Protein AF-A0A448KPN3-F1 (afdb_monomer_lite)

Secondary structure (DSSP, 8-state):
-EE-S--TTHHHHHHHHIIIIIHHHHHTT-----EEEEESBSS-SS--TTTT-TTTTTPBPPHHHHHHHHHHH--SEEEEE---TT--HHHHHHHHHHHHHHHHHHHHT---SEEEEE-TTPPP-S---HHHHHHHHHH-TTTTTT-SSS--EEE---TTTS-SS--TT-PPP--EEEE--

Structure (mmCIF, N/CA/C/O backbone):
data_AF-A0A448KPN3-F1
#
_entry.id   AF-A0A448KPN3-F1
#
loop_
_atom_site.group_PDB
_atom_site.id
_atom_site.type_symbol
_atom_site.label_atom_id
_atom_site.label_alt_id
_atom_site.label_comp_id
_atom_site.label_asym_id
_atom_site.label_entity_id
_atom_site.label_seq_id
_atom_site.pdbx_PDB_ins_code
_atom_site.Cartn_x
_atom_site.Cartn_y
_atom_site.Cartn_z
_atom_site.occupancy
_atom_site.B_iso_or_equiv
_atom_site.auth_seq_id
_atom_site.auth_comp_id
_atom_site.auth_asym_id
_atom_site.auth_atom_id
_atom_site.pdbx_PDB_model_num
ATOM 1 N N . MET A 1 1 ? -3.996 3.347 0.597 1.00 93.44 1 MET A N 1
ATOM 2 C CA . MET A 1 1 ? -2.943 2.331 0.355 1.00 93.44 1 MET A CA 1
ATOM 3 C C . MET A 1 1 ? -1.803 2.968 -0.430 1.00 93.44 1 MET A C 1
ATOM 5 O O . MET A 1 1 ? -2.061 3.547 -1.477 1.00 93.44 1 MET A O 1
ATOM 9 N N . GLN A 1 2 ? -0.561 2.888 0.051 1.00 95.62 2 GLN A N 1
ATOM 10 C CA . GLN A 1 2 ? 0.606 3.444 -0.642 1.00 95.62 2 GLN A CA 1
ATOM 11 C C . GLN A 1 2 ? 1.664 2.362 -0.869 1.00 95.62 2 GLN A C 1
ATOM 13 O O . GLN A 1 2 ? 2.203 1.799 0.088 1.00 95.62 2 GLN A O 1
ATOM 18 N N . PHE A 1 3 ? 1.969 2.092 -2.139 1.00 95.00 3 PHE A N 1
ATOM 19 C CA . PHE A 1 3 ? 3.037 1.177 -2.516 1.00 95.00 3 PHE A CA 1
ATOM 20 C C . PHE A 1 3 ? 4.397 1.861 -2.546 1.00 95.00 3 PHE A C 1
ATOM 22 O O . PHE A 1 3 ? 4.516 3.009 -2.973 1.00 95.00 3 PHE A O 1
ATOM 29 N N . TYR A 1 4 ? 5.412 1.126 -2.094 1.00 91.94 4 TYR A N 1
ATOM 30 C CA . TYR A 1 4 ? 6.813 1.525 -2.155 1.00 91.94 4 TYR A CA 1
ATOM 31 C C . TYR A 1 4 ? 7.706 0.355 -2.595 1.00 91.94 4 TYR A C 1
ATOM 33 O O . TYR A 1 4 ? 7.354 -0.822 -2.454 1.00 91.94 4 TYR A O 1
ATOM 41 N N . GLY A 1 5 ? 8.890 0.685 -3.109 1.00 90.31 5 GLY A N 1
ATOM 42 C CA . GLY A 1 5 ? 9.836 -0.277 -3.667 1.00 90.31 5 GLY A CA 1
ATOM 43 C C . GLY A 1 5 ? 9.435 -0.840 -5.038 1.00 90.31 5 GLY A C 1
ATOM 44 O O . GLY A 1 5 ? 8.587 -0.306 -5.748 1.00 90.31 5 GLY A O 1
ATOM 45 N N . HIS A 1 6 ? 10.105 -1.922 -5.431 1.00 91.94 6 HIS A N 1
ATOM 46 C CA . HIS A 1 6 ? 9.956 -2.551 -6.745 1.00 91.94 6 HIS A CA 1
ATOM 47 C C . HIS A 1 6 ? 8.700 -3.430 -6.867 1.00 91.94 6 HIS A C 1
ATOM 49 O O . HIS A 1 6 ? 8.253 -4.030 -5.888 1.00 91.94 6 HIS A O 1
ATOM 55 N N . LEU A 1 7 ? 8.212 -3.609 -8.099 1.00 91.75 7 LEU A N 1
ATOM 56 C CA . LEU A 1 7 ? 7.059 -4.448 -8.464 1.00 91.75 7 LEU A CA 1
ATOM 57 C C . LEU A 1 7 ? 7.340 -5.965 -8.446 1.00 91.75 7 LEU A C 1
ATOM 59 O O . LEU A 1 7 ? 6.769 -6.718 -9.233 1.00 91.75 7 LEU A O 1
ATOM 63 N N . ARG A 1 8 ? 8.240 -6.473 -7.602 1.00 88.06 8 ARG A N 1
ATOM 64 C CA . ARG A 1 8 ? 8.575 -7.910 -7.623 1.00 88.06 8 ARG A CA 1
ATOM 65 C C . ARG A 1 8 ? 7.311 -8.745 -7.432 1.00 88.06 8 ARG A C 1
ATOM 67 O O . ARG A 1 8 ? 6.509 -8.479 -6.557 1.00 88.06 8 ARG A O 1
ATOM 74 N N . THR A 1 9 ? 7.081 -9.761 -8.255 1.00 88.81 9 THR A N 1
ATOM 75 C CA . THR A 1 9 ? 5.987 -10.736 -8.044 1.00 88.81 9 THR A CA 1
ATOM 76 C C . THR A 1 9 ? 4.566 -10.176 -7.803 1.00 88.81 9 THR A C 1
ATOM 78 O O . THR A 1 9 ? 3.706 -10.951 -7.393 1.00 88.81 9 THR A O 1
ATOM 81 N N . TYR A 1 10 ? 4.275 -8.895 -8.084 1.00 93.44 10 TYR A N 1
ATOM 82 C CA . TYR A 1 10 ? 3.004 -8.257 -7.698 1.00 93.44 10 TYR A CA 1
ATOM 83 C C . TYR A 1 10 ? 1.783 -8.986 -8.276 1.00 93.44 10 TYR A C 1
ATOM 85 O O . TYR A 1 10 ? 0.756 -9.142 -7.619 1.00 93.44 10 TYR A O 1
ATOM 93 N N . GLU A 1 11 ? 1.924 -9.522 -9.489 1.00 93.00 11 GLU A N 1
ATOM 94 C CA . GLU A 1 11 ? 0.903 -10.311 -10.185 1.00 93.00 11 GLU A CA 1
ATOM 95 C C . GLU A 1 11 ? 0.516 -11.593 -9.438 1.00 93.00 11 GLU A C 1
ATOM 97 O O . GLU A 1 11 ? -0.596 -12.098 -9.586 1.00 93.00 11 GLU A O 1
ATOM 102 N N . LYS A 1 12 ? 1.425 -12.126 -8.619 1.00 92.44 12 LYS A N 1
ATOM 103 C CA . LYS A 1 12 ? 1.198 -13.332 -7.816 1.00 92.44 12 LYS A CA 1
ATOM 104 C C . LYS A 1 12 ? 0.649 -13.000 -6.433 1.00 92.44 12 LYS A C 1
ATOM 106 O O . LYS A 1 12 ? -0.057 -13.814 -5.845 1.00 92.44 12 LYS A O 1
ATOM 111 N N . THR A 1 13 ? 0.968 -11.823 -5.909 1.00 93.81 13 THR A N 1
ATOM 112 C CA . THR A 1 13 ? 0.696 -11.449 -4.518 1.00 93.81 13 THR A CA 1
ATOM 113 C C . THR A 1 13 ? -0.569 -10.611 -4.352 1.00 93.81 13 THR A C 1
ATOM 115 O O . THR A 1 13 ? -1.233 -10.733 -3.318 1.00 93.81 13 THR A O 1
ATOM 118 N N . TYR A 1 14 ? -0.972 -9.829 -5.365 1.00 96.69 14 TYR A N 1
ATOM 119 C CA . TYR A 1 14 ? -2.077 -8.868 -5.237 1.00 96.69 14 TYR A CA 1
ATOM 120 C C . TYR A 1 14 ? -3.390 -9.516 -4.782 1.00 96.69 14 TYR A C 1
ATOM 122 O O . TYR A 1 14 ? -4.121 -8.933 -3.989 1.00 96.69 14 TYR A O 1
ATOM 130 N N . LYS A 1 15 ? -3.690 -10.749 -5.212 1.00 97.75 15 LYS A N 1
ATOM 131 C CA . LYS A 1 15 ? -4.915 -11.451 -4.790 1.00 97.75 15 LYS A CA 1
ATOM 132 C C . LYS A 1 15 ? -4.990 -11.613 -3.273 1.00 97.75 15 LYS A C 1
ATOM 134 O O . LYS A 1 15 ? -6.066 -11.471 -2.701 1.00 97.75 15 LYS A O 1
ATOM 139 N N . SER A 1 16 ? -3.854 -11.879 -2.626 1.00 96.56 16 SER A N 1
ATOM 140 C CA . SER A 1 16 ? -3.788 -11.994 -1.168 1.00 96.56 16 SER A CA 1
ATOM 141 C C . SER A 1 16 ? -4.002 -10.644 -0.481 1.00 96.56 16 SER A C 1
ATOM 143 O O . SER A 1 16 ? -4.762 -10.582 0.478 1.00 96.56 16 SER A O 1
ATOM 145 N N . LEU A 1 17 ? -3.444 -9.555 -1.031 1.00 95.88 17 LEU A N 1
ATOM 146 C CA . LEU A 1 17 ? -3.697 -8.190 -0.558 1.00 95.88 17 LEU A CA 1
ATOM 147 C C . LEU A 1 17 ? -5.190 -7.857 -0.616 1.00 95.88 17 LEU A C 1
ATOM 149 O O . LEU A 1 17 ? -5.767 -7.394 0.367 1.00 95.88 17 LEU A O 1
ATOM 153 N N . PHE A 1 18 ? -5.829 -8.123 -1.758 1.00 97.75 18 PHE A N 1
ATOM 154 C CA . PHE A 1 1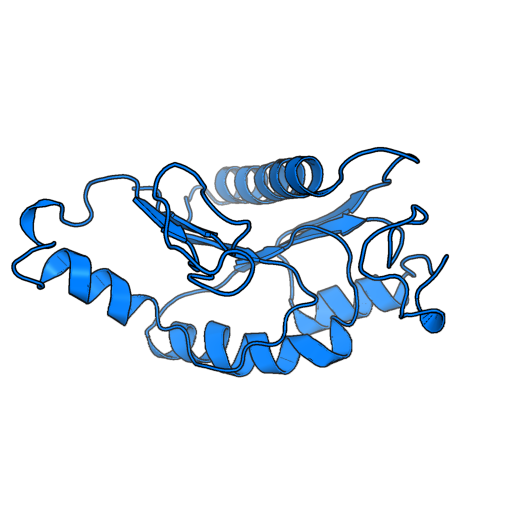8 ? -7.253 -7.856 -1.921 1.00 97.75 18 PHE A CA 1
ATOM 155 C C . PHE A 1 18 ? -8.102 -8.689 -0.967 1.00 97.75 18 PHE A C 1
ATOM 157 O O . PHE A 1 18 ? -9.005 -8.147 -0.338 1.00 97.75 18 PHE A O 1
ATOM 164 N N . LYS A 1 19 ? -7.798 -9.983 -0.832 1.00 97.62 19 LYS A N 1
ATOM 165 C CA . LYS A 1 19 ? -8.537 -10.891 0.047 1.00 97.62 19 LYS A CA 1
ATOM 166 C C . LYS A 1 19 ? -8.428 -10.493 1.518 1.00 97.62 19 LYS A C 1
ATOM 168 O O . LYS A 1 19 ? -9.448 -10.424 2.184 1.00 97.62 19 LYS A O 1
ATOM 173 N N . HIS A 1 20 ? -7.210 -10.270 2.004 1.00 95.69 20 HIS A N 1
ATOM 174 C CA . HIS A 1 20 ? -6.929 -10.181 3.437 1.00 95.69 20 HIS A CA 1
ATOM 175 C C . HIS A 1 20 ? -6.927 -8.750 3.979 1.00 95.69 20 HIS A C 1
ATOM 177 O O . HIS A 1 20 ? -7.078 -8.548 5.180 1.00 95.69 20 HIS A O 1
ATOM 183 N N . ILE A 1 21 ? -6.756 -7.749 3.113 1.00 94.50 21 ILE A N 1
ATOM 184 C CA . ILE A 1 21 ? -6.676 -6.346 3.527 1.00 94.50 21 ILE A CA 1
ATOM 185 C C . ILE A 1 21 ? -7.827 -5.559 2.908 1.00 94.50 21 ILE A C 1
ATOM 187 O O . ILE A 1 21 ? -8.665 -5.030 3.628 1.00 94.50 21 ILE A O 1
ATOM 191 N N . ILE A 1 22 ? -7.910 -5.497 1.578 1.00 96.62 22 ILE A N 1
ATOM 192 C CA . ILE A 1 22 ? -8.837 -4.569 0.910 1.00 96.62 22 ILE A CA 1
ATOM 193 C C . ILE A 1 22 ? -10.292 -4.949 1.183 1.00 96.62 22 ILE A C 1
ATOM 195 O O . ILE A 1 22 ? -11.027 -4.168 1.774 1.00 96.62 22 ILE A O 1
ATOM 199 N N . LYS A 1 23 ? -10.698 -6.172 0.827 1.00 97.88 23 LYS A N 1
ATOM 200 C CA . LYS A 1 23 ? -12.098 -6.609 0.919 1.00 97.88 23 LYS A CA 1
ATOM 201 C C . LYS A 1 23 ? -12.610 -6.674 2.354 1.00 97.88 23 LYS A C 1
ATOM 203 O O . LYS A 1 23 ? -13.783 -6.409 2.582 1.00 97.88 23 LYS A O 1
ATOM 208 N N . ILE A 1 24 ? -11.733 -6.991 3.306 1.00 96.38 24 ILE A N 1
ATOM 209 C CA . ILE A 1 24 ? -12.072 -7.009 4.732 1.00 96.38 24 ILE A CA 1
ATOM 210 C C . ILE A 1 24 ? -12.418 -5.606 5.230 1.00 96.38 24 ILE A C 1
ATOM 212 O O . ILE A 1 24 ? -13.410 -5.453 5.930 1.00 96.38 24 ILE A O 1
ATOM 216 N N . ASN A 1 25 ? -11.636 -4.591 4.854 1.00 96.50 25 ASN A N 1
ATOM 217 C CA . ASN A 1 25 ? -11.878 -3.225 5.316 1.00 96.50 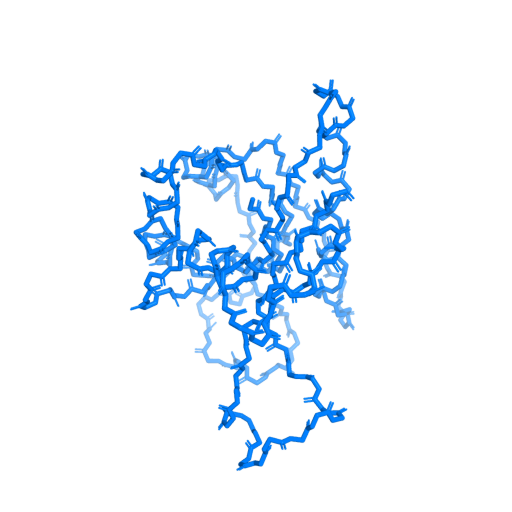25 ASN A CA 1
ATOM 218 C C . ASN A 1 25 ? -12.970 -2.512 4.503 1.00 96.50 25 ASN A C 1
ATOM 220 O O . ASN A 1 25 ? -13.727 -1.739 5.078 1.00 96.50 25 ASN A O 1
ATOM 224 N N . GLU A 1 26 ? -13.125 -2.816 3.211 1.00 97.50 26 GLU A N 1
ATOM 225 C CA . GLU A 1 26 ? -14.271 -2.339 2.417 1.00 97.50 26 GLU A CA 1
ATOM 226 C C . GLU A 1 26 ? -15.605 -2.832 2.998 1.00 97.50 26 GLU A C 1
ATOM 228 O O . GLU A 1 26 ? -16.569 -2.074 3.060 1.00 97.50 26 GLU A O 1
ATOM 233 N N . ALA A 1 27 ? -15.663 -4.086 3.468 1.00 97.62 27 ALA A N 1
ATOM 234 C CA . ALA A 1 27 ? -16.853 -4.633 4.127 1.00 97.62 27 ALA A CA 1
ATOM 235 C C . ALA A 1 27 ? -17.198 -3.907 5.441 1.00 97.62 27 ALA A C 1
ATOM 237 O O . ALA A 1 27 ? -18.364 -3.864 5.827 1.00 97.62 27 ALA A O 1
ATOM 238 N N . ASP A 1 28 ? -16.197 -3.309 6.087 1.00 96.69 28 ASP A N 1
ATOM 239 C CA . ASP A 1 28 ? -16.333 -2.505 7.302 1.00 96.69 28 ASP A CA 1
ATOM 240 C C . ASP A 1 28 ? -16.620 -1.015 7.006 1.00 96.69 28 ASP A C 1
ATOM 242 O O . ASP A 1 28 ? -16.704 -0.210 7.934 1.00 96.69 28 ASP A O 1
ATOM 246 N N . GLY A 1 29 ? -16.773 -0.638 5.729 1.00 97.38 29 GLY A N 1
ATOM 247 C CA . GLY A 1 29 ? -17.109 0.721 5.295 1.00 97.38 29 GLY A CA 1
ATOM 248 C C . GLY A 1 29 ? -15.917 1.619 4.954 1.00 97.38 29 GLY A C 1
ATOM 249 O O . GLY A 1 29 ? -16.117 2.806 4.712 1.00 97.38 29 GLY A O 1
ATOM 250 N N . TRP A 1 30 ? -14.689 1.091 4.913 1.00 96.06 30 TRP A N 1
ATOM 251 C CA . TRP A 1 30 ? -13.519 1.872 4.503 1.00 96.06 30 TRP A CA 1
ATOM 252 C C . TRP A 1 30 ? -13.426 2.011 2.983 1.00 96.06 30 TRP A C 1
ATOM 254 O O . TRP A 1 30 ? -13.456 1.021 2.251 1.00 96.06 30 TRP A O 1
ATOM 264 N N . GLU A 1 31 ? -13.188 3.231 2.509 1.00 96.81 31 GLU A N 1
ATOM 265 C CA . GLU A 1 31 ? -12.796 3.489 1.124 1.00 96.81 31 GLU A CA 1
ATOM 266 C C . GLU A 1 31 ? -11.271 3.397 0.978 1.00 96.81 31 GLU A C 1
ATOM 268 O O . GLU A 1 31 ? -10.514 3.989 1.753 1.00 96.81 31 GLU A O 1
ATOM 273 N N . VAL A 1 32 ? -10.794 2.634 -0.012 1.00 96.56 32 VAL A N 1
ATOM 274 C CA . VAL A 1 32 ? -9.358 2.375 -0.186 1.00 96.56 32 VAL A CA 1
ATOM 275 C C . VAL A 1 32 ? -8.865 2.844 -1.547 1.00 96.56 32 VAL A C 1
ATOM 277 O O . VAL A 1 32 ? -9.019 2.163 -2.557 1.00 96.56 32 VAL A O 1
ATOM 280 N N . ASP A 1 33 ? -8.154 3.967 -1.541 1.00 98.19 33 ASP A N 1
ATOM 281 C CA . ASP A 1 33 ? -7.424 4.458 -2.707 1.00 98.19 33 ASP A CA 1
ATOM 282 C C . ASP A 1 33 ? -5.986 3.936 -2.757 1.00 98.19 33 ASP A C 1
ATOM 284 O O . ASP A 1 33 ? -5.339 3.724 -1.724 1.00 98.19 33 ASP A O 1
ATOM 288 N N . PHE A 1 34 ? -5.457 3.769 -3.971 1.00 98.19 34 PHE A N 1
ATOM 289 C CA . PHE A 1 34 ? -4.083 3.334 -4.219 1.00 98.19 34 PHE A CA 1
ATOM 290 C C . PHE A 1 34 ? -3.212 4.471 -4.758 1.00 98.19 34 PHE A C 1
ATOM 292 O O . PHE A 1 34 ? -3.580 5.161 -5.706 1.00 98.19 34 PHE A O 1
ATOM 299 N N . PHE A 1 35 ? -2.009 4.590 -4.201 1.00 98.19 35 PHE A N 1
ATOM 300 C CA . PHE A 1 35 ? -0.927 5.438 -4.700 1.00 98.19 35 PHE A CA 1
ATOM 301 C C . PHE A 1 35 ? 0.292 4.568 -4.946 1.00 98.19 35 PHE A C 1
ATOM 303 O O . PHE A 1 35 ? 0.716 3.832 -4.049 1.00 98.19 35 PHE A O 1
ATOM 310 N N . ILE A 1 36 ? 0.844 4.628 -6.153 1.00 97.62 36 ILE A N 1
ATOM 311 C CA . ILE A 1 36 ? 1.931 3.740 -6.554 1.00 97.62 36 ILE A CA 1
ATOM 312 C C . ILE A 1 36 ? 3.108 4.585 -7.012 1.00 97.62 36 ILE A C 1
ATOM 314 O O . ILE A 1 36 ? 3.072 5.196 -8.074 1.00 97.62 36 ILE A O 1
ATOM 318 N N . TYR A 1 37 ? 4.170 4.574 -6.215 1.00 96.81 37 TYR A N 1
ATOM 319 C CA . TYR A 1 37 ? 5.498 4.895 -6.708 1.00 96.81 37 TYR A CA 1
ATOM 320 C C . TYR A 1 37 ? 6.307 3.605 -6.785 1.00 96.81 37 TYR A C 1
ATOM 322 O O . TYR A 1 37 ? 6.345 2.823 -5.831 1.00 96.81 37 TYR A O 1
ATOM 330 N N . THR A 1 38 ? 6.968 3.379 -7.913 1.00 95.50 38 THR A N 1
ATOM 331 C CA . THR A 1 38 ? 7.870 2.240 -8.085 1.00 95.50 38 THR A CA 1
ATOM 332 C C . THR A 1 38 ? 9.067 2.616 -8.949 1.00 95.50 38 THR A C 1
ATOM 334 O O . THR A 1 38 ? 9.212 3.765 -9.362 1.00 95.50 38 THR A O 1
ATOM 337 N N . TYR A 1 39 ? 9.946 1.650 -9.182 1.00 94.38 39 TYR A N 1
ATOM 338 C CA . TYR A 1 39 ? 11.133 1.826 -9.999 1.00 94.38 39 TYR A CA 1
ATOM 339 C C . TYR A 1 39 ? 10.974 1.161 -11.359 1.00 94.38 39 TYR A C 1
ATOM 341 O O . TYR A 1 39 ? 10.288 0.149 -11.491 1.00 94.38 39 TYR A O 1
ATOM 349 N N . ASP A 1 40 ? 11.659 1.721 -12.346 1.00 92.94 40 ASP A N 1
ATOM 350 C CA . ASP A 1 40 ? 11.708 1.278 -13.740 1.00 92.94 40 ASP A CA 1
ATOM 351 C C . ASP A 1 40 ? 12.299 -0.125 -13.938 1.00 92.94 40 ASP A C 1
ATOM 353 O O . ASP A 1 40 ? 12.154 -0.711 -15.008 1.00 92.94 40 ASP A O 1
ATOM 357 N N . LYS A 1 41 ? 12.918 -0.701 -12.905 1.00 90.75 41 LYS A N 1
ATOM 358 C CA . LYS A 1 41 ? 13.362 -2.097 -12.862 1.00 90.75 41 LYS A CA 1
ATOM 359 C C . LYS A 1 41 ? 12.544 -2.905 -11.865 1.00 90.75 41 LYS A C 1
ATOM 361 O O . LYS A 1 41 ? 12.227 -2.441 -10.770 1.00 90.75 41 LYS A O 1
ATOM 366 N N . PHE A 1 42 ? 12.278 -4.165 -12.197 1.00 85.50 42 PHE A N 1
ATOM 367 C CA . PHE A 1 42 ? 11.589 -5.099 -11.305 1.00 85.50 42 PHE A CA 1
ATOM 368 C C . PHE A 1 42 ? 12.428 -5.514 -10.096 1.00 85.50 42 PHE A C 1
ATOM 370 O O . PHE A 1 42 ? 11.851 -5.906 -9.092 1.00 85.50 42 PHE A O 1
ATOM 377 N N . GLU A 1 43 ? 13.756 -5.432 -10.152 1.00 77.12 43 GLU A N 1
ATOM 378 C CA . GLU A 1 43 ? 14.645 -5.726 -9.025 1.00 77.12 43 GLU A CA 1
ATOM 379 C C . GLU A 1 43 ? 15.913 -4.862 -9.101 1.00 77.12 43 GLU A C 1
ATOM 381 O O . GLU A 1 43 ? 16.282 -4.371 -10.170 1.00 77.12 43 GLU A O 1
ATOM 386 N N . HIS A 1 44 ? 16.566 -4.650 -7.957 1.00 71.69 44 HIS A N 1
ATOM 387 C CA . HIS A 1 44 ? 17.851 -3.962 -7.868 1.00 71.69 44 HIS A CA 1
ATOM 388 C C . HIS A 1 44 ? 18.973 -4.837 -8.463 1.00 71.69 44 HIS A C 1
ATOM 390 O O . HIS A 1 44 ? 18.937 -6.066 -8.392 1.00 71.69 44 HIS A O 1
ATOM 396 N N . ASN A 1 45 ? 20.010 -4.202 -9.017 1.00 63.03 45 ASN A N 1
ATOM 397 C CA . ASN A 1 45 ? 21.144 -4.912 -9.629 1.00 63.03 45 ASN A CA 1
ATOM 398 C C . ASN A 1 45 ? 22.273 -5.262 -8.638 1.00 63.03 45 ASN A C 1
ATOM 400 O O . ASN A 1 45 ? 23.174 -6.031 -8.972 1.00 63.03 45 ASN A O 1
ATOM 404 N N . THR A 1 46 ? 22.227 -4.737 -7.411 1.00 58.72 46 THR A N 1
ATOM 405 C CA . THR A 1 46 ? 23.250 -4.946 -6.377 1.00 58.72 46 THR A CA 1
ATOM 406 C C . THR A 1 46 ? 23.102 -6.275 -5.620 1.00 58.72 46 THR A C 1
ATOM 408 O O . THR A 1 46 ? 22.038 -6.896 -5.557 1.00 58.72 46 THR A O 1
ATOM 411 N N . LYS A 1 47 ? 24.204 -6.740 -5.017 1.00 53.03 47 LYS A N 1
ATOM 412 C CA . LYS A 1 47 ? 24.225 -7.925 -4.150 1.00 53.03 47 LYS A CA 1
ATOM 413 C C . LYS A 1 47 ? 23.379 -7.671 -2.898 1.00 53.03 47 LYS A C 1
ATOM 415 O O . LYS A 1 47 ? 23.838 -7.011 -1.974 1.00 53.03 47 LYS A O 1
ATOM 420 N N . THR A 1 48 ? 22.159 -8.202 -2.840 1.00 56.53 48 THR A N 1
ATOM 421 C CA . THR A 1 48 ? 21.368 -8.244 -1.597 1.00 56.53 48 THR A CA 1
ATOM 422 C C . THR A 1 48 ? 21.145 -9.684 -1.157 1.00 56.53 48 THR A C 1
ATOM 424 O O . THR A 1 48 ? 21.386 -10.632 -1.903 1.00 56.53 48 THR A O 1
AT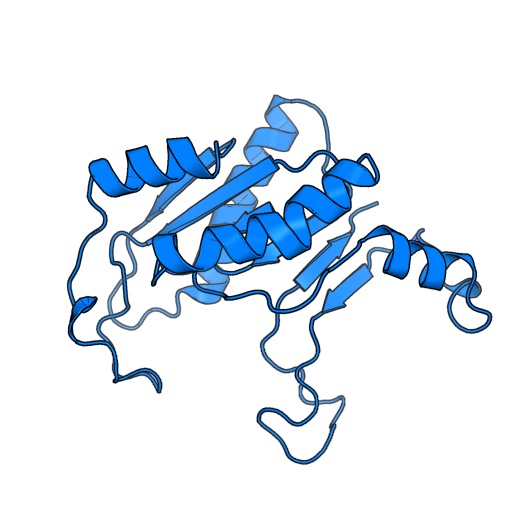OM 427 N N . TRP A 1 49 ? 20.655 -9.859 0.068 1.00 53.56 49 TRP A N 1
ATOM 428 C CA . TRP A 1 49 ? 20.315 -11.152 0.666 1.00 53.56 49 TRP A CA 1
ATOM 429 C C . TRP A 1 49 ? 19.254 -11.963 -0.112 1.00 53.56 49 TRP A C 1
ATOM 431 O O . TRP A 1 49 ? 19.004 -13.117 0.216 1.00 53.56 49 TRP A O 1
ATOM 441 N N . HIS A 1 50 ? 18.662 -11.396 -1.170 1.00 52.44 50 HIS A N 1
ATOM 442 C CA . HIS A 1 50 ? 17.632 -12.002 -2.018 1.00 52.44 50 HIS A CA 1
ATOM 443 C C . HIS A 1 50 ? 18.155 -12.553 -3.353 1.00 52.44 50 HIS A C 1
ATOM 445 O O . HIS A 1 50 ? 17.460 -12.500 -4.364 1.00 52.44 50 HIS A O 1
ATOM 451 N N . HIS A 1 51 ? 19.365 -13.107 -3.390 1.00 53.12 51 HIS A N 1
ATOM 452 C CA . HIS A 1 51 ? 20.065 -13.496 -4.623 1.00 53.12 51 HIS A CA 1
ATOM 453 C C . HIS A 1 51 ? 19.436 -14.623 -5.478 1.00 53.12 51 HIS A C 1
ATOM 455 O O . HIS A 1 51 ? 20.102 -15.178 -6.354 1.00 53.12 51 HIS A O 1
ATOM 461 N N . HIS A 1 52 ? 18.166 -14.957 -5.261 1.00 54.44 52 HIS A N 1
ATOM 462 C CA . HIS A 1 52 ? 17.542 -16.202 -5.692 1.00 54.44 52 HIS A CA 1
ATOM 463 C C . HIS A 1 52 ? 16.583 -16.084 -6.887 1.00 54.44 52 HIS A C 1
ATOM 465 O O . HIS A 1 52 ? 16.123 -17.120 -7.358 1.00 54.44 52 HIS A O 1
ATOM 471 N N . ASN A 1 53 ? 16.282 -14.888 -7.416 1.00 57.88 53 ASN A N 1
ATOM 472 C CA . ASN A 1 53 ? 15.314 -14.749 -8.516 1.00 57.88 53 ASN A CA 1
ATOM 473 C C . ASN A 1 53 ? 15.963 -14.306 -9.839 1.00 57.88 53 ASN A C 1
ATOM 475 O O . ASN A 1 53 ? 15.873 -13.155 -10.260 1.00 57.88 53 ASN A O 1
ATOM 479 N N . SER A 1 54 ? 16.634 -15.240 -10.522 1.00 61.34 54 SER A N 1
ATOM 480 C CA . SER A 1 54 ? 17.306 -14.990 -11.810 1.00 61.34 54 SER A CA 1
ATOM 481 C C . SER A 1 54 ? 16.385 -14.413 -12.889 1.00 61.34 54 SER A C 1
ATOM 483 O O . SER A 1 54 ? 16.857 -13.684 -13.754 1.00 61.34 54 SER A O 1
ATOM 485 N N . ASN A 1 55 ? 15.084 -14.704 -12.818 1.00 64.69 55 ASN A N 1
ATOM 486 C CA . ASN A 1 55 ? 14.111 -14.363 -13.859 1.00 64.69 55 ASN A CA 1
ATOM 487 C C . ASN A 1 55 ? 13.634 -12.902 -13.813 1.00 64.69 55 ASN A C 1
ATOM 489 O O . ASN A 1 55 ? 13.003 -12.447 -14.762 1.00 64.69 55 ASN A O 1
ATOM 493 N N . LEU A 1 56 ? 13.898 -12.174 -12.721 1.00 69.44 56 LEU A N 1
ATOM 494 C CA . LEU A 1 56 ? 13.526 -10.758 -12.580 1.00 69.44 56 LEU A CA 1
ATOM 495 C C . LEU A 1 56 ? 14.716 -9.804 -12.747 1.00 69.44 56 LEU A C 1
ATOM 497 O O . LEU A 1 56 ? 14.518 -8.592 -12.843 1.00 69.44 56 LEU A O 1
ATOM 501 N N . LYS A 1 57 ? 15.944 -10.333 -12.817 1.00 68.94 57 LYS A N 1
ATOM 502 C CA . LYS A 1 57 ? 17.150 -9.523 -13.009 1.00 68.94 57 LYS A CA 1
ATOM 503 C C . LYS A 1 57 ? 17.097 -8.779 -14.338 1.00 68.94 57 LYS A C 1
ATOM 505 O O . LYS A 1 57 ? 16.793 -9.373 -15.367 1.00 68.94 57 LYS A O 1
ATOM 510 N N . ASN A 1 58 ? 17.441 -7.491 -14.311 1.00 75.00 58 ASN A N 1
ATOM 511 C CA . ASN A 1 58 ? 17.462 -6.602 -15.480 1.00 75.00 58 ASN A CA 1
ATOM 512 C C . ASN A 1 58 ? 16.126 -6.482 -16.238 1.00 75.00 58 ASN A C 1
ATOM 514 O O . ASN A 1 58 ? 16.101 -5.953 -17.348 1.00 75.00 58 ASN A O 1
ATOM 518 N N . ARG A 1 59 ? 15.010 -6.946 -15.661 1.00 85.94 59 ARG A N 1
ATOM 519 C CA . ARG A 1 59 ? 13.694 -6.752 -16.262 1.00 85.94 59 ARG A CA 1
ATOM 520 C C . ARG A 1 59 ? 13.225 -5.325 -15.988 1.00 85.94 59 ARG A C 1
ATOM 522 O O . ARG A 1 59 ? 13.021 -4.956 -14.831 1.00 85.94 59 ARG A O 1
ATOM 529 N N . PHE A 1 60 ? 13.015 -4.558 -17.049 1.00 91.25 60 PHE A N 1
ATOM 530 C CA . PHE A 1 60 ? 12.399 -3.237 -16.976 1.00 91.25 60 PHE A CA 1
ATOM 531 C C . PHE A 1 60 ? 10.875 -3.325 -16.884 1.00 91.25 60 PHE A C 1
ATOM 533 O O . PHE A 1 60 ? 10.272 -4.310 -17.321 1.00 91.25 60 PHE A O 1
ATOM 540 N N . VAL A 1 61 ? 10.265 -2.292 -16.311 1.00 92.12 61 VAL A N 1
ATOM 541 C CA . VAL A 1 61 ? 8.820 -2.083 -16.350 1.00 92.12 61 VAL A CA 1
ATOM 542 C C . VAL A 1 61 ? 8.423 -1.714 -17.771 1.00 92.12 61 VAL A C 1
ATOM 544 O O . VAL A 1 61 ? 8.961 -0.777 -18.357 1.00 92.12 61 VAL A O 1
ATOM 547 N N . LEU A 1 62 ? 7.518 -2.504 -18.345 1.00 94.06 62 LEU A N 1
ATOM 548 C CA . LEU A 1 62 ? 6.985 -2.277 -19.682 1.00 94.06 62 LEU A CA 1
ATOM 549 C C . LEU A 1 62 ? 5.637 -1.566 -19.593 1.00 94.06 62 LEU A C 1
ATOM 551 O O . LEU A 1 62 ? 4.936 -1.659 -18.589 1.00 94.06 62 LEU A O 1
ATOM 555 N N . LYS A 1 63 ? 5.193 -0.969 -20.699 1.00 94.69 63 LYS A N 1
ATOM 556 C CA . LYS A 1 63 ? 3.851 -0.376 -20.786 1.00 94.69 63 LYS A CA 1
ATOM 557 C C . LYS A 1 63 ? 2.735 -1.363 -20.407 1.00 94.69 63 LYS A C 1
ATOM 559 O O . LYS A 1 63 ? 1.787 -0.986 -19.731 1.00 94.69 63 LYS A O 1
ATOM 564 N N . SER A 1 64 ? 2.871 -2.638 -20.774 1.00 95.06 64 SER A N 1
ATOM 565 C CA . SER A 1 64 ? 1.909 -3.681 -20.389 1.00 95.06 64 SER A CA 1
ATOM 566 C C . SER A 1 64 ? 1.852 -3.911 -18.875 1.00 95.06 64 SER A C 1
ATOM 568 O O . SER A 1 64 ? 0.797 -4.256 -18.350 1.00 95.06 64 SER A O 1
ATOM 570 N N . ASP A 1 65 ? 2.965 -3.717 -18.160 1.00 95.19 65 ASP A N 1
ATOM 571 C CA . ASP A 1 65 ? 2.986 -3.773 -16.697 1.00 95.19 65 ASP A CA 1
ATOM 572 C C . ASP A 1 65 ? 2.234 -2.583 -16.097 1.00 95.19 65 ASP A C 1
ATOM 574 O O . ASP A 1 65 ? 1.436 -2.763 -15.179 1.00 95.19 65 ASP A O 1
ATOM 578 N N . GLU A 1 66 ? 2.426 -1.380 -16.644 1.00 96.00 66 GLU A N 1
ATOM 579 C CA . GLU A 1 66 ? 1.679 -0.187 -16.229 1.00 96.00 66 GLU A CA 1
ATOM 580 C C . GLU A 1 66 ? 0.174 -0.357 -16.445 1.00 96.00 66 GLU A C 1
ATOM 582 O O . GLU A 1 66 ? -0.619 -0.120 -15.533 1.00 96.00 66 GLU A O 1
ATOM 587 N N . GLU A 1 67 ? -0.230 -0.835 -17.623 1.00 97.31 67 GLU A N 1
ATOM 588 C CA . GLU A 1 67 ? -1.627 -1.142 -17.950 1.00 97.31 67 GLU A CA 1
ATOM 589 C C . GLU A 1 67 ? -2.210 -2.181 -16.981 1.00 97.31 67 GLU A C 1
ATOM 591 O O . GLU A 1 67 ? -3.353 -2.060 -16.526 1.00 97.31 67 GLU A O 1
ATOM 596 N N . ASN A 1 68 ? -1.413 -3.182 -16.599 1.00 97.06 68 ASN A N 1
ATOM 597 C CA . ASN A 1 68 ? -1.823 -4.190 -15.632 1.00 97.06 68 ASN A CA 1
ATOM 598 C C . ASN A 1 68 ? -1.992 -3.605 -14.219 1.00 97.06 68 ASN A C 1
ATOM 600 O O . ASN A 1 68 ? -2.985 -3.909 -13.551 1.00 97.06 68 ASN A O 1
ATOM 604 N N . LEU A 1 69 ? -1.085 -2.726 -13.775 1.00 97.19 69 LEU A N 1
ATOM 605 C CA . LEU A 1 69 ? -1.221 -1.994 -12.509 1.00 97.19 69 LEU A CA 1
ATOM 606 C C . LEU A 1 69 ? -2.480 -1.125 -12.492 1.00 97.19 69 LEU A C 1
ATOM 608 O O . LEU A 1 69 ? -3.232 -1.158 -11.515 1.00 97.19 69 LEU A O 1
ATOM 612 N N . GLN A 1 70 ? -2.734 -0.393 -13.579 1.00 97.38 70 GLN A N 1
ATOM 613 C CA . GLN A 1 70 ? -3.928 0.437 -13.739 1.00 97.38 70 GLN A CA 1
ATOM 614 C C . GLN A 1 70 ? -5.204 -0.402 -13.652 1.00 97.38 70 GLN A C 1
ATOM 616 O O . GLN A 1 70 ? -6.145 -0.055 -12.939 1.00 97.38 70 GLN A O 1
ATOM 621 N N . ARG A 1 71 ? -5.218 -1.567 -14.305 1.00 97.81 71 ARG A N 1
ATOM 622 C CA . ARG A 1 71 ? -6.355 -2.491 -14.280 1.00 97.81 71 ARG A CA 1
ATOM 623 C C . ARG A 1 71 ? -6.603 -3.099 -12.897 1.00 97.81 71 ARG A C 1
ATOM 625 O O . ARG A 1 71 ? -7.760 -3.212 -12.492 1.00 97.81 71 ARG A O 1
ATOM 632 N N . ILE A 1 72 ? -5.545 -3.537 -12.209 1.00 97.44 72 ILE A N 1
ATOM 633 C CA . ILE A 1 72 ? -5.642 -4.253 -10.927 1.00 97.44 72 ILE A CA 1
ATOM 634 C C . ILE A 1 72 ? -5.946 -3.292 -9.779 1.00 97.44 72 ILE A C 1
ATOM 636 O O . ILE A 1 72 ? -6.866 -3.546 -9.005 1.00 97.44 72 ILE A O 1
ATOM 640 N N . PHE A 1 73 ? -5.161 -2.221 -9.651 1.00 97.50 73 PHE A N 1
ATOM 641 C CA . PHE A 1 73 ? -5.183 -1.350 -8.474 1.00 97.50 73 PHE A CA 1
ATOM 642 C C . PHE A 1 73 ? -5.955 -0.052 -8.692 1.00 97.50 73 PHE A C 1
ATOM 644 O O . PHE A 1 73 ? -6.344 0.567 -7.708 1.00 97.50 73 PHE A O 1
ATOM 651 N N . ARG A 1 74 ? -6.175 0.362 -9.951 1.00 97.75 74 ARG A N 1
ATOM 652 C CA . ARG A 1 74 ? -6.828 1.636 -10.312 1.00 97.75 74 ARG A CA 1
ATOM 653 C C . ARG A 1 74 ? -6.282 2.814 -9.487 1.00 97.75 74 ARG A C 1
ATOM 655 O O . ARG A 1 74 ? -7.048 3.485 -8.793 1.00 97.75 74 ARG A O 1
ATOM 662 N N . PRO A 1 75 ? -4.952 3.017 -9.480 1.00 98.19 75 PRO A N 1
ATOM 663 C CA . PRO A 1 75 ? -4.328 4.005 -8.622 1.00 98.19 75 PRO A CA 1
ATOM 664 C C . PRO A 1 75 ? -4.803 5.418 -8.959 1.00 98.19 75 PRO A C 1
ATOM 666 O O . PRO A 1 75 ? -4.952 5.776 -10.125 1.00 98.19 75 PRO A O 1
ATOM 669 N N . LYS A 1 76 ? -4.972 6.244 -7.925 1.00 98.38 76 LYS A N 1
ATOM 670 C CA . LYS A 1 76 ? -5.237 7.681 -8.076 1.00 98.38 76 LYS A CA 1
ATOM 671 C C . LYS A 1 76 ? -4.026 8.425 -8.630 1.00 98.38 76 LYS A C 1
ATOM 673 O O . LYS A 1 76 ? -4.182 9.441 -9.292 1.00 98.38 76 LYS A O 1
ATOM 678 N N . ALA A 1 77 ? -2.829 7.890 -8.393 1.00 98.12 77 ALA A N 1
ATOM 679 C CA . ALA A 1 77 ? -1.602 8.333 -9.036 1.00 98.12 77 ALA A CA 1
ATOM 680 C C . ALA A 1 77 ? -0.587 7.183 -9.137 1.00 98.12 77 ALA A C 1
ATOM 682 O O . ALA A 1 77 ? -0.409 6.407 -8.190 1.00 98.12 77 ALA A O 1
ATOM 683 N N . LEU A 1 78 ? 0.088 7.105 -10.285 1.00 97.56 78 LEU A N 1
ATOM 684 C CA . LEU A 1 78 ? 1.157 6.157 -10.593 1.00 97.56 78 LEU A CA 1
ATOM 685 C C . LEU A 1 78 ? 2.372 6.940 -11.101 1.00 97.56 78 LEU A C 1
ATOM 687 O O . LEU A 1 78 ? 2.233 7.743 -12.020 1.00 97.56 78 LEU A O 1
ATOM 691 N N . ASN A 1 79 ? 3.546 6.691 -10.527 1.00 97.62 79 ASN A N 1
ATOM 692 C CA . ASN A 1 79 ? 4.816 7.205 -11.035 1.00 97.62 79 ASN A CA 1
ATOM 693 C C . ASN A 1 79 ? 5.890 6.109 -10.998 1.00 97.62 79 ASN A C 1
ATOM 695 O O . ASN A 1 79 ? 5.950 5.308 -10.059 1.00 97.62 79 ASN A O 1
ATOM 699 N N . ILE A 1 80 ? 6.733 6.084 -12.026 1.00 96.56 80 ILE A N 1
ATOM 700 C CA . ILE A 1 80 ? 7.816 5.121 -12.201 1.00 96.56 80 ILE A CA 1
ATOM 701 C C . ILE A 1 80 ? 9.108 5.915 -12.312 1.00 96.56 80 ILE A C 1
ATOM 703 O O . ILE A 1 80 ? 9.350 6.598 -13.303 1.00 96.56 80 ILE A O 1
ATOM 707 N N . GLY A 1 81 ? 9.915 5.856 -11.258 1.00 94.19 81 GLY A N 1
ATOM 708 C CA . GLY A 1 81 ? 11.197 6.544 -11.205 1.00 94.19 81 GLY A CA 1
ATOM 709 C C . GLY A 1 81 ? 12.365 5.644 -11.582 1.00 94.19 81 GLY A C 1
ATOM 710 O O . GLY A 1 81 ? 12.257 4.420 -11.614 1.00 94.19 81 GLY A O 1
ATOM 711 N N . HIS A 1 82 ? 13.519 6.261 -11.792 1.00 92.81 82 HIS A N 1
ATOM 712 C CA . HIS A 1 82 ? 14.787 5.553 -11.909 1.00 92.81 82 HIS A CA 1
ATOM 713 C C . HIS A 1 82 ? 15.466 5.447 -10.535 1.00 92.81 82 HIS A C 1
ATOM 715 O O . HIS A 1 82 ? 15.394 6.380 -9.725 1.00 92.81 82 HIS A O 1
ATOM 721 N N . LEU A 1 83 ? 16.110 4.312 -10.258 1.00 89.06 83 LEU A N 1
ATOM 722 C CA . LEU A 1 83 ? 16.983 4.142 -9.093 1.00 89.06 83 LEU A CA 1
ATOM 723 C C . LEU A 1 83 ? 18.420 3.967 -9.569 1.00 89.06 83 LEU A C 1
ATOM 725 O O . LEU A 1 83 ? 18.728 2.977 -10.238 1.00 89.06 83 LEU A O 1
ATOM 729 N N . GLU A 1 84 ? 19.279 4.907 -9.184 1.00 85.50 84 GLU A N 1
ATOM 730 C CA . GLU A 1 84 ? 20.697 4.868 -9.525 1.00 85.50 84 GLU A CA 1
ATOM 731 C C . GLU A 1 84 ? 21.398 3.678 -8.859 1.00 85.50 84 GLU A C 1
ATOM 733 O O . GLU A 1 84 ? 20.996 3.166 -7.804 1.00 85.50 84 GLU A O 1
ATOM 738 N N . GLU A 1 85 ? 22.487 3.230 -9.478 1.00 77.00 85 GLU A N 1
ATOM 739 C CA . GLU A 1 85 ? 23.294 2.149 -8.928 1.00 77.00 85 GLU A CA 1
ATOM 740 C C . GLU A 1 85 ? 23.899 2.569 -7.575 1.00 77.00 85 GLU A C 1
ATOM 742 O O . GLU A 1 85 ? 24.509 3.627 -7.450 1.00 77.00 85 GLU A O 1
ATOM 747 N N . ASN A 1 86 ? 23.743 1.717 -6.554 1.00 75.38 86 ASN A N 1
ATOM 748 C CA . ASN A 1 86 ? 24.150 1.937 -5.154 1.00 75.38 86 ASN A CA 1
ATOM 749 C C . ASN A 1 86 ? 23.261 2.870 -4.306 1.00 75.38 86 ASN A C 1
ATOM 751 O O . ASN A 1 86 ? 23.577 3.087 -3.136 1.00 75.38 86 ASN A O 1
ATOM 755 N N . GLU A 1 87 ? 22.122 3.353 -4.813 1.00 79.62 87 GLU A N 1
ATOM 756 C CA . GLU A 1 87 ? 21.148 4.070 -3.977 1.00 79.62 87 GLU A CA 1
ATOM 757 C C . GLU A 1 87 ? 20.238 3.125 -3.168 1.00 79.62 87 GLU A C 1
ATOM 759 O O . GLU A 1 87 ? 19.736 2.106 -3.653 1.00 79.62 87 GLU A O 1
ATOM 764 N N . HIS A 1 88 ? 19.940 3.502 -1.919 1.00 78.31 88 HIS A N 1
ATOM 765 C CA . HIS A 1 88 ? 18.922 2.834 -1.106 1.00 78.31 88 HIS A CA 1
ATOM 766 C C . HIS A 1 88 ? 17.514 3.337 -1.465 1.00 78.31 88 HIS A C 1
ATOM 768 O O . HIS A 1 88 ? 17.078 4.398 -1.022 1.00 78.31 88 HIS A O 1
ATOM 774 N N . GLY A 1 89 ? 16.760 2.542 -2.228 1.00 84.31 89 GLY A N 1
ATOM 775 C CA . GLY A 1 89 ? 15.457 2.962 -2.761 1.00 84.31 89 GLY A CA 1
ATOM 776 C C . GLY A 1 89 ? 14.283 3.020 -1.767 1.00 84.31 89 GLY A C 1
ATOM 777 O O . GLY A 1 89 ? 13.254 3.618 -2.065 1.00 84.31 89 GLY A O 1
ATOM 778 N N . MET A 1 90 ? 14.367 2.425 -0.573 1.00 85.12 90 MET A N 1
ATOM 779 C CA . MET A 1 90 ? 13.182 2.336 0.301 1.00 85.12 90 MET A CA 1
ATOM 780 C C . MET A 1 90 ? 12.642 3.717 0.708 1.00 85.12 90 MET A C 1
ATOM 782 O O . MET A 1 90 ? 11.494 4.030 0.399 1.00 85.12 90 MET A O 1
ATOM 786 N N . LEU A 1 91 ? 13.458 4.550 1.360 1.00 85.75 91 LEU A N 1
ATOM 787 C CA . LEU A 1 91 ? 13.011 5.855 1.863 1.00 85.75 91 LEU A CA 1
ATOM 788 C C . LEU A 1 91 ? 12.600 6.796 0.725 1.00 85.75 91 LEU A C 1
ATOM 790 O O . LEU A 1 91 ? 11.543 7.415 0.803 1.00 85.75 91 LEU A O 1
ATOM 794 N N . LYS A 1 92 ? 13.375 6.812 -0.367 1.00 89.50 92 LYS A N 1
ATOM 795 C CA . LYS A 1 92 ? 13.080 7.591 -1.578 1.00 89.50 92 LYS A CA 1
ATOM 796 C C . LYS A 1 92 ? 11.719 7.214 -2.168 1.00 89.50 92 LYS A C 1
ATOM 798 O O . LYS A 1 92 ? 10.898 8.086 -2.424 1.00 89.50 92 LYS A O 1
ATOM 803 N N . SER A 1 93 ? 11.427 5.918 -2.306 1.00 91.25 93 SER A N 1
ATOM 804 C CA . SER A 1 93 ? 10.123 5.473 -2.820 1.00 91.25 93 SER A CA 1
ATOM 805 C C . SER A 1 93 ? 8.942 5.830 -1.908 1.00 91.25 93 SER A C 1
ATOM 807 O O . SER A 1 93 ? 7.860 6.151 -2.399 1.00 91.25 93 SER A O 1
ATOM 809 N N . ILE A 1 94 ? 9.139 5.827 -0.586 1.00 91.00 94 ILE A N 1
ATOM 810 C CA . ILE A 1 94 ? 8.119 6.272 0.375 1.00 91.00 94 ILE A CA 1
ATOM 811 C C . ILE A 1 94 ? 7.880 7.783 0.253 1.00 91.00 94 ILE A C 1
ATOM 813 O O . ILE A 1 94 ? 6.728 8.221 0.278 1.00 91.00 94 ILE A O 1
ATOM 817 N N . GLU A 1 95 ? 8.943 8.579 0.124 1.00 92.12 95 GLU A N 1
ATOM 818 C CA . GLU A 1 95 ? 8.853 10.033 -0.031 1.00 92.12 95 GLU A CA 1
ATOM 819 C C . GLU A 1 95 ? 8.113 10.419 -1.316 1.00 92.12 95 GLU A C 1
ATOM 821 O O . GLU A 1 95 ? 7.175 11.216 -1.277 1.00 92.12 95 GLU A O 1
ATOM 826 N N . GLU A 1 96 ? 8.465 9.803 -2.441 1.00 95.50 96 GLU A N 1
ATOM 827 C CA . GLU A 1 96 ? 7.801 10.069 -3.717 1.00 95.50 96 GLU A CA 1
ATOM 828 C C . GLU A 1 96 ? 6.336 9.616 -3.709 1.00 95.50 96 GLU A C 1
ATOM 830 O O . GLU A 1 96 ? 5.450 10.366 -4.119 1.00 95.50 96 GLU A O 1
ATOM 835 N N . GLY A 1 97 ? 6.034 8.445 -3.138 1.00 95.31 97 GLY A N 1
ATOM 836 C CA . GLY A 1 97 ? 4.645 8.022 -2.938 1.00 95.31 97 GLY A CA 1
ATOM 837 C C . GLY A 1 97 ? 3.848 8.995 -2.057 1.00 95.31 97 GLY A C 1
ATOM 838 O O . GLY A 1 97 ? 2.671 9.250 -2.315 1.00 95.31 97 GLY A O 1
ATOM 839 N N . ASN A 1 98 ? 4.495 9.604 -1.056 1.00 95.00 98 ASN A N 1
ATOM 840 C CA . ASN A 1 98 ? 3.872 10.633 -0.226 1.00 95.00 98 ASN A CA 1
ATOM 841 C C . ASN A 1 98 ? 3.552 11.895 -1.025 1.00 95.00 98 ASN A C 1
ATOM 843 O O . ASN A 1 98 ? 2.472 12.453 -0.833 1.00 95.00 98 ASN A O 1
ATOM 847 N N . LYS A 1 99 ? 4.446 12.331 -1.922 1.00 97.62 99 LYS A N 1
ATOM 848 C CA . LYS A 1 99 ? 4.199 13.477 -2.813 1.00 97.62 99 LYS A CA 1
ATOM 849 C C . LYS A 1 99 ? 2.978 13.227 -3.699 1.00 97.62 99 LYS A C 1
ATOM 851 O O . LYS A 1 99 ? 2.114 14.098 -3.776 1.00 97.62 99 LYS A O 1
ATOM 856 N N . LEU A 1 100 ? 2.850 12.023 -4.273 1.00 98.12 100 LEU A N 1
ATOM 857 C CA . LEU A 1 100 ? 1.681 11.631 -5.074 1.00 98.12 100 LEU A CA 1
ATOM 858 C C . LEU A 1 100 ? 0.371 11.751 -4.282 1.00 98.12 100 LEU A C 1
ATOM 860 O O . LEU A 1 100 ? -0.570 12.411 -4.721 1.00 98.12 100 LEU A O 1
ATOM 864 N N . ARG A 1 101 ? 0.322 11.155 -3.085 1.00 97.81 101 ARG A N 1
ATOM 865 C CA . ARG A 1 101 ? -0.865 11.214 -2.222 1.00 97.81 101 ARG A CA 1
ATOM 866 C C . ARG A 1 101 ? -1.183 12.638 -1.775 1.00 97.81 101 ARG A C 1
ATOM 868 O O . ARG A 1 101 ? -2.338 13.042 -1.812 1.00 97.81 101 ARG A O 1
ATOM 875 N N . GLN A 1 102 ? -0.179 13.404 -1.349 1.00 97.38 102 GLN A N 1
ATOM 876 C CA . GLN A 1 102 ? -0.371 14.777 -0.869 1.00 97.38 102 GLN A CA 1
ATOM 877 C C . GLN A 1 102 ? -0.866 15.717 -1.973 1.00 97.38 102 GLN A C 1
ATOM 879 O O . GLN A 1 102 ? -1.660 16.613 -1.684 1.00 97.38 102 GLN A O 1
ATOM 884 N N . ALA A 1 103 ? -0.417 15.513 -3.215 1.00 98.19 103 ALA A N 1
ATOM 885 C CA . ALA A 1 103 ? -0.926 16.239 -4.371 1.00 98.19 103 ALA A CA 1
ATOM 886 C C . ALA A 1 103 ? -2.418 15.947 -4.590 1.00 98.19 103 ALA A C 1
ATOM 888 O O . ALA A 1 103 ? -3.204 16.888 -4.668 1.00 98.19 103 ALA A O 1
ATOM 889 N N . TYR A 1 104 ? -2.816 14.671 -4.571 1.00 98.25 104 TYR A N 1
ATOM 890 C CA . TYR A 1 104 ? -4.219 14.269 -4.713 1.00 98.25 104 TYR A CA 1
ATOM 891 C C . TYR A 1 104 ? -5.105 14.780 -3.565 1.00 98.25 104 TYR A C 1
ATOM 893 O O . TYR A 1 104 ? -6.159 15.354 -3.807 1.00 98.25 104 TYR A O 1
ATOM 901 N N . GLU A 1 105 ? -4.653 14.665 -2.311 1.00 97.75 105 GLU A N 1
ATOM 902 C CA . GLU A 1 105 ? -5.343 15.240 -1.143 1.00 97.75 105 GLU A CA 1
ATOM 903 C C . GLU A 1 105 ? -5.599 16.745 -1.310 1.00 97.75 105 GLU A C 1
ATOM 905 O O . GLU A 1 105 ? -6.673 17.251 -0.987 1.00 97.75 105 GLU A O 1
ATOM 910 N N . LYS A 1 106 ? -4.593 17.480 -1.806 1.00 97.94 106 LYS A N 1
ATOM 911 C CA . LYS A 1 106 ? -4.707 18.921 -2.049 1.00 97.94 106 LYS A CA 1
ATOM 912 C C . LYS A 1 106 ? -5.701 19.222 -3.170 1.00 97.94 106 LYS A C 1
ATOM 914 O O . LYS A 1 106 ? -6.465 20.171 -3.039 1.00 97.94 106 LYS A O 1
ATOM 919 N N . GLU A 1 107 ? -5.672 18.446 -4.248 1.00 98.00 107 GLU A N 1
ATOM 920 C CA . GLU A 1 107 ? -6.565 18.604 -5.398 1.00 98.00 107 GLU A CA 1
ATOM 921 C C . GLU A 1 107 ? -8.030 18.343 -5.030 1.00 98.00 107 GLU A C 1
ATOM 923 O O . GLU A 1 107 ? -8.906 19.111 -5.413 1.00 98.00 107 GLU A O 1
ATOM 928 N N . GLN A 1 108 ? -8.287 17.295 -4.247 1.00 97.62 108 GLN A N 1
ATOM 929 C CA . GLN A 1 108 ? -9.640 16.867 -3.884 1.00 97.62 108 GLN A CA 1
ATOM 930 C C . GLN A 1 108 ? -10.183 17.546 -2.616 1.00 97.62 108 GLN A C 1
ATOM 932 O O . GLN A 1 108 ? -11.342 17.353 -2.259 1.00 97.62 108 GLN A O 1
ATOM 937 N N . GLY A 1 109 ? -9.363 18.337 -1.916 1.00 97.00 109 GLY A N 1
ATOM 938 C CA . GLY A 1 109 ? -9.793 19.095 -0.740 1.00 97.00 109 GLY A CA 1
ATOM 939 C C . GLY A 1 109 ? -10.073 18.247 0.505 1.00 97.00 109 GLY A C 1
ATOM 940 O O . GLY A 1 109 ? -10.829 18.683 1.370 1.00 97.00 109 GLY A O 1
ATOM 941 N N . PHE A 1 110 ? -9.463 17.062 0.627 1.00 95.62 110 PHE A N 1
ATOM 942 C CA . PHE A 1 110 ? -9.611 16.187 1.797 1.00 95.62 110 PHE A CA 1
ATOM 943 C C . PHE A 1 110 ? -8.267 15.599 2.259 1.00 95.62 110 PHE A C 1
ATOM 945 O O . PHE A 1 110 ? -7.237 15.736 1.596 1.00 95.62 110 PHE A O 1
ATOM 952 N N . LYS A 1 111 ? -8.262 14.953 3.430 1.00 93.75 111 LYS A N 1
ATOM 953 C CA . LYS A 1 111 ? -7.118 14.202 3.970 1.00 93.75 111 LYS A CA 1
ATOM 954 C C . LYS A 1 111 ? -7.523 12.767 4.263 1.00 93.75 111 LYS A C 1
ATOM 956 O O . LYS A 1 111 ? -8.634 12.542 4.719 1.00 93.75 111 LYS A O 1
ATOM 961 N N . TYR A 1 112 ? -6.624 11.819 4.003 1.00 93.44 112 TYR A N 1
ATOM 962 C CA . TYR A 1 112 ? -6.856 10.429 4.391 1.00 93.44 112 TYR A CA 1
ATOM 963 C C . TYR A 1 112 ? -6.688 10.261 5.901 1.00 93.44 112 TYR A C 1
ATOM 965 O O . TYR A 1 112 ? -5.667 10.681 6.449 1.00 93.44 112 TYR A O 1
ATOM 973 N N . ASP A 1 113 ? -7.627 9.559 6.535 1.00 91.00 113 ASP A N 1
ATOM 974 C CA . ASP A 1 113 ? -7.556 9.219 7.961 1.00 91.00 113 ASP A CA 1
ATOM 975 C C . ASP A 1 113 ? -6.393 8.261 8.249 1.00 91.00 113 ASP A C 1
ATOM 977 O O . ASP A 1 113 ? -5.674 8.384 9.245 1.00 91.00 113 ASP A O 1
ATOM 981 N N . LEU A 1 114 ? -6.182 7.300 7.340 1.00 90.38 114 LEU A N 1
ATOM 982 C CA . LEU A 1 114 ? -5.197 6.232 7.468 1.00 90.38 114 LEU A CA 1
ATOM 983 C C . LEU A 1 114 ? -4.374 6.052 6.192 1.00 90.38 114 LEU A C 1
ATOM 985 O O . LEU A 1 114 ? -4.888 5.903 5.083 1.00 90.38 114 LEU A O 1
ATOM 989 N N . ILE A 1 115 ? -3.059 5.965 6.369 1.00 92.00 115 ILE A N 1
ATOM 990 C CA . ILE A 1 115 ? -2.104 5.614 5.322 1.00 92.00 115 ILE A CA 1
ATOM 991 C C . ILE A 1 115 ? -1.501 4.259 5.662 1.00 92.00 115 ILE A C 1
ATOM 993 O O . ILE A 1 115 ? -0.769 4.123 6.638 1.00 92.00 115 ILE A O 1
ATOM 997 N N . PHE A 1 116 ? -1.760 3.259 4.829 1.00 90.94 116 PHE A N 1
ATOM 998 C CA . PHE A 1 116 ? -1.084 1.968 4.916 1.00 90.94 116 PHE A CA 1
ATOM 999 C C . PHE A 1 116 ? 0.041 1.895 3.889 1.00 90.94 116 PHE A C 1
ATOM 1001 O O . PHE A 1 116 ? -0.223 1.879 2.682 1.00 90.94 116 PHE A O 1
ATOM 1008 N N . TYR A 1 117 ? 1.280 1.854 4.375 1.00 90.62 117 TYR A N 1
ATOM 1009 C CA . TYR A 1 117 ? 2.474 1.685 3.557 1.00 90.62 117 TYR A CA 1
ATOM 1010 C C . TYR A 1 117 ? 2.783 0.207 3.403 1.00 90.62 117 TYR A C 1
ATOM 1012 O O . TYR A 1 117 ? 2.970 -0.520 4.384 1.00 90.62 117 TYR A O 1
ATOM 1020 N N . THR A 1 118 ? 2.909 -0.246 2.162 1.00 90.62 118 THR A N 1
ATOM 1021 C CA . THR A 1 118 ? 3.283 -1.630 1.909 1.00 90.62 118 THR A CA 1
ATOM 1022 C C . THR A 1 118 ? 4.024 -1.810 0.601 1.00 90.62 118 THR A C 1
ATOM 1024 O O . THR A 1 118 ? 4.053 -0.916 -0.238 1.00 90.62 118 THR A O 1
ATOM 1027 N N . ARG A 1 119 ? 4.635 -2.976 0.424 1.00 89.94 119 ARG A N 1
ATOM 1028 C CA . ARG A 1 119 ? 5.279 -3.329 -0.833 1.00 89.94 119 ARG A CA 1
ATOM 1029 C C . ARG A 1 119 ? 4.324 -4.191 -1.659 1.00 89.94 119 ARG A C 1
ATOM 1031 O O . ARG A 1 119 ? 3.646 -5.049 -1.090 1.00 89.94 119 ARG A O 1
ATOM 1038 N N . PRO A 1 120 ? 4.293 -4.024 -2.988 1.00 90.69 120 PRO A N 1
ATOM 1039 C CA . PRO A 1 120 ? 3.409 -4.804 -3.850 1.00 90.69 120 PRO A CA 1
ATOM 1040 C C . PRO A 1 120 ? 3.819 -6.285 -3.932 1.00 90.69 120 PRO A C 1
ATOM 1042 O O . PRO A 1 120 ? 3.031 -7.116 -4.369 1.00 90.69 120 PRO A O 1
ATOM 1045 N N . ASP A 1 121 ? 5.029 -6.637 -3.489 1.00 88.19 121 ASP A N 1
ATOM 1046 C CA . ASP A 1 121 ? 5.620 -7.975 -3.575 1.00 88.19 121 ASP A CA 1
ATOM 1047 C C . ASP A 1 121 ? 5.381 -8.870 -2.348 1.00 88.19 121 ASP A C 1
ATOM 1049 O O . ASP A 1 121 ? 6.041 -9.896 -2.194 1.00 88.19 121 ASP A O 1
ATOM 1053 N N . LEU A 1 122 ? 4.444 -8.506 -1.468 1.00 89.12 122 LEU A N 1
ATOM 1054 C CA . LEU A 1 122 ? 4.170 -9.234 -0.226 1.00 89.12 122 LEU A CA 1
ATOM 1055 C C . LEU A 1 122 ? 2.929 -10.122 -0.320 1.00 89.12 122 LEU A C 1
ATOM 1057 O O . LEU A 1 122 ? 1.874 -9.693 -0.779 1.00 89.12 122 LEU A O 1
ATOM 1061 N N . ILE A 1 123 ? 3.045 -11.351 0.187 1.00 88.88 123 ILE A N 1
ATOM 1062 C CA . ILE A 1 123 ? 1.902 -12.242 0.410 1.00 88.88 123 ILE A CA 1
ATOM 1063 C C . ILE A 1 123 ? 1.321 -11.967 1.796 1.00 88.88 123 ILE A C 1
ATOM 1065 O O . ILE A 1 123 ? 2.038 -12.018 2.795 1.00 88.88 123 ILE A O 1
ATOM 1069 N N . TYR A 1 124 ? 0.011 -11.745 1.849 1.00 88.31 124 TYR A N 1
ATOM 1070 C CA . TYR A 1 124 ? -0.749 -11.629 3.091 1.00 88.31 124 TYR A CA 1
ATOM 1071 C C . TYR A 1 124 ? -1.402 -12.974 3.392 1.00 88.31 124 TYR A C 1
ATOM 1073 O O . TYR A 1 124 ? -2.079 -13.541 2.537 1.00 88.31 124 TYR A O 1
ATOM 1081 N N . VAL A 1 125 ? -1.166 -13.505 4.589 1.00 88.00 125 VAL A N 1
ATOM 1082 C CA . VAL A 1 125 ? -1.636 -14.844 4.997 1.00 88.00 125 VAL A CA 1
ATOM 1083 C C . VAL A 1 125 ? -2.761 -14.798 6.030 1.00 88.00 125 VAL A C 1
ATOM 1085 O O . VAL A 1 125 ? -3.327 -15.831 6.371 1.00 88.00 125 VAL A O 1
ATOM 1088 N N . SER A 1 126 ? -3.082 -13.608 6.527 1.00 86.62 126 SER A N 1
ATOM 1089 C CA . SER A 1 126 ? -4.097 -13.377 7.547 1.00 86.62 126 SER A CA 1
ATOM 1090 C C . SER A 1 126 ? -4.769 -12.038 7.316 1.00 86.62 126 SER A C 1
ATOM 1092 O O . SER A 1 126 ? -4.139 -11.106 6.808 1.00 86.62 126 SER A O 1
ATOM 1094 N N . ASP A 1 127 ? -6.026 -11.949 7.732 1.00 92.19 127 ASP A N 1
ATOM 1095 C CA . ASP A 1 127 ? -6.802 -10.724 7.622 1.00 92.19 127 ASP A CA 1
ATOM 1096 C C . ASP A 1 127 ? -6.210 -9.625 8.500 1.00 92.19 127 ASP A C 1
ATOM 1098 O O . ASP A 1 127 ? -5.779 -9.869 9.630 1.00 92.19 127 AS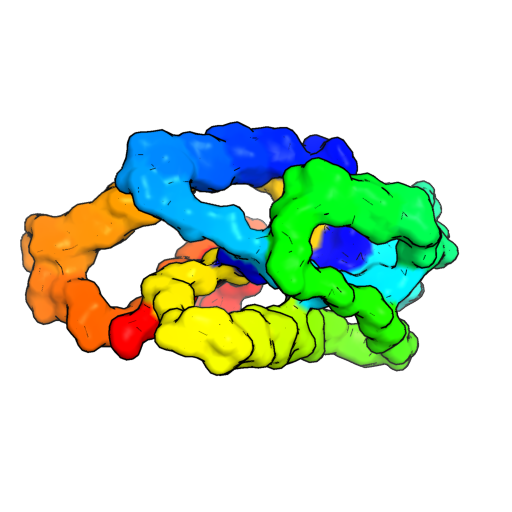P A O 1
ATOM 1102 N N . LEU A 1 128 ? -6.231 -8.403 7.980 1.00 89.50 128 LEU A N 1
ATOM 1103 C CA . LEU A 1 128 ? -5.956 -7.209 8.756 1.00 89.50 128 LEU A CA 1
ATOM 1104 C C . LEU A 1 128 ? -7.183 -6.314 8.700 1.00 89.50 128 LEU A C 1
ATOM 1106 O O . LEU A 1 128 ? -7.444 -5.662 7.690 1.00 89.50 128 LEU A O 1
ATOM 1110 N N . ARG A 1 129 ? -7.911 -6.273 9.813 1.00 92.19 129 ARG A N 1
ATOM 1111 C CA . ARG A 1 129 ? -9.107 -5.454 9.985 1.00 92.19 129 ARG A CA 1
ATOM 1112 C C . ARG A 1 129 ? -8.782 -4.220 10.826 1.00 92.19 129 ARG A C 1
ATOM 1114 O O . ARG A 1 129 ? -8.462 -4.347 12.003 1.00 92.19 129 ARG A O 1
ATOM 1121 N N . ILE A 1 130 ? -8.868 -3.032 10.232 1.00 90.75 130 ILE A N 1
ATOM 1122 C CA . ILE A 1 130 ? -8.549 -1.742 10.865 1.00 90.75 130 ILE A CA 1
ATOM 1123 C C . ILE A 1 130 ? -9.386 -1.534 12.130 1.00 90.75 130 ILE A C 1
ATOM 1125 O O . ILE A 1 130 ? -8.838 -1.182 13.175 1.00 90.75 130 ILE A O 1
ATOM 1129 N N . ASN A 1 131 ? -10.687 -1.825 12.059 1.00 91.88 131 ASN A N 1
ATOM 1130 C CA . ASN A 1 131 ? -11.612 -1.621 13.173 1.00 91.88 131 ASN A CA 1
ATOM 1131 C C . ASN A 1 131 ? -11.223 -2.420 14.419 1.00 91.88 131 ASN A C 1
ATOM 1133 O O . ASN A 1 131 ? -11.428 -1.936 15.524 1.00 91.88 131 ASN A O 1
ATOM 1137 N N . THR A 1 132 ? -10.591 -3.589 14.264 1.00 90.44 132 THR A N 1
ATOM 1138 C CA . THR A 1 132 ? -10.062 -4.350 15.404 1.00 90.44 132 THR A CA 1
ATOM 1139 C C . THR A 1 132 ? -9.024 -3.545 16.183 1.00 90.44 132 THR A C 1
ATOM 1141 O O . THR A 1 132 ? -9.037 -3.552 17.407 1.00 90.44 132 THR A O 1
ATOM 1144 N N . TYR A 1 133 ? -8.138 -2.822 15.498 1.00 86.44 133 TYR A N 1
ATOM 1145 C CA . TYR A 1 133 ? -7.126 -2.006 16.166 1.00 86.44 133 TYR A CA 1
ATOM 1146 C C . TYR A 1 133 ? -7.723 -0.725 16.744 1.00 86.44 133 TYR A C 1
ATOM 1148 O O . TYR A 1 133 ? -7.394 -0.366 17.869 1.00 86.44 133 TYR A O 1
ATOM 1156 N N . LEU A 1 134 ? -8.618 -0.055 16.013 1.00 88.44 134 LEU A N 1
ATOM 1157 C CA . LEU A 1 134 ? -9.285 1.149 16.521 1.00 88.44 134 LEU A CA 1
ATOM 1158 C C . LEU A 1 134 ? -10.096 0.855 17.790 1.00 88.44 134 LEU A C 1
ATOM 1160 O O . LEU A 1 134 ? -10.008 1.617 18.751 1.00 88.44 134 LEU A O 1
ATOM 1164 N N . ASP A 1 135 ? -10.799 -0.279 17.824 1.00 90.31 135 ASP A N 1
ATOM 1165 C CA . ASP A 1 135 ? -11.546 -0.749 18.993 1.00 90.31 135 ASP A CA 1
ATOM 1166 C C . ASP A 1 135 ? -10.636 -0.954 20.213 1.00 90.31 135 ASP A C 1
ATOM 1168 O O . ASP A 1 135 ? -10.960 -0.493 21.306 1.00 90.31 135 ASP A O 1
ATOM 1172 N N . ILE A 1 136 ? -9.444 -1.538 20.029 1.00 87.75 136 ILE A N 1
ATOM 1173 C CA . ILE A 1 136 ? -8.461 -1.689 21.115 1.00 87.75 136 ILE A CA 1
ATOM 1174 C C . ILE A 1 136 ? -8.106 -0.322 21.715 1.00 87.75 136 ILE A C 1
ATOM 1176 O O . ILE A 1 136 ? -8.155 -0.160 22.934 1.00 87.75 136 ILE A O 1
ATOM 1180 N N . TYR A 1 137 ? -7.793 0.674 20.883 1.00 86.00 137 TYR A N 1
ATOM 1181 C CA . TYR A 1 137 ? -7.434 2.016 21.360 1.00 86.00 137 TYR A CA 1
ATOM 1182 C C . TYR A 1 137 ? -8.597 2.779 21.995 1.00 86.00 137 TYR A C 1
ATOM 1184 O O . TYR A 1 137 ? -8.359 3.680 22.796 1.00 86.00 137 TYR A O 1
ATOM 1192 N N . GLN A 1 138 ? -9.838 2.438 21.659 1.00 87.88 138 GLN A N 1
ATOM 1193 C CA . GLN A 1 138 ? -11.021 3.074 22.233 1.00 87.88 138 GLN A CA 1
ATOM 1194 C C . GLN A 1 138 ? -11.477 2.395 23.529 1.00 87.88 138 GLN A C 1
ATOM 1196 O O . GLN A 1 138 ? -11.863 3.080 24.476 1.00 87.88 138 GLN A O 1
ATOM 1201 N N . ASN A 1 139 ? -11.408 1.064 23.594 1.00 89.94 139 ASN A N 1
ATOM 1202 C CA . ASN A 1 139 ? -12.143 0.281 24.587 1.00 89.94 139 ASN A CA 1
ATOM 1203 C C . ASN A 1 139 ? -11.251 -0.545 25.526 1.00 89.94 139 ASN A C 1
ATOM 1205 O O . ASN A 1 139 ? -11.675 -0.856 26.643 1.00 89.94 139 ASN A O 1
ATOM 1209 N N . HIS A 1 140 ? -10.008 -0.873 25.150 1.00 90.88 140 HIS A N 1
ATOM 1210 C CA . HIS A 1 140 ? -9.140 -1.684 26.011 1.00 90.88 140 HIS A CA 1
ATOM 1211 C C . HIS A 1 140 ? -8.719 -0.900 27.271 1.00 90.88 140 HIS A C 1
ATOM 1213 O O . HIS A 1 140 ? -8.265 0.239 27.143 1.00 90.88 140 HIS A O 1
ATOM 1219 N N . PRO A 1 141 ? -8.790 -1.472 28.493 1.00 91.81 141 PRO A N 1
ATOM 1220 C CA . PRO A 1 141 ? -8.484 -0.755 29.738 1.00 91.81 141 PRO A CA 1
ATOM 1221 C C . PRO A 1 141 ? -7.111 -0.072 29.756 1.00 91.81 141 PRO A C 1
ATOM 1223 O O . PRO A 1 141 ? -6.982 1.038 30.274 1.00 91.81 141 PRO A O 1
ATOM 1226 N N . GLU A 1 142 ? -6.113 -0.713 29.146 1.00 87.75 142 GLU A N 1
ATOM 1227 C CA . GLU A 1 142 ? -4.743 -0.200 29.059 1.00 87.75 142 GLU A CA 1
ATOM 1228 C C . GLU A 1 142 ? -4.522 0.796 27.916 1.00 87.75 142 GLU A C 1
ATOM 1230 O O . GLU A 1 142 ? -3.531 1.509 27.952 1.00 87.75 142 GLU A O 1
ATOM 1235 N N . PHE A 1 143 ? -5.402 0.870 26.909 1.00 83.44 143 PHE A N 1
ATOM 1236 C CA . PHE A 1 143 ? -5.185 1.744 25.743 1.00 83.44 143 PHE A CA 1
ATOM 1237 C C . PHE A 1 143 ? -6.187 2.894 25.630 1.00 83.44 143 PHE A C 1
ATOM 1239 O O . PHE A 1 143 ? -5.844 3.944 25.089 1.00 83.44 143 PHE A O 1
ATOM 1246 N N . LYS A 1 144 ? -7.387 2.752 26.206 1.00 84.69 144 LYS A N 1
ATOM 1247 C CA . LYS A 1 144 ? -8.473 3.743 26.127 1.00 84.69 144 LYS A CA 1
ATOM 1248 C C . LYS A 1 144 ? -8.087 5.146 26.593 1.00 84.69 144 LYS A C 1
ATOM 1250 O O . LYS A 1 144 ? -8.692 6.123 26.174 1.00 84.69 144 LYS A O 1
ATOM 1255 N N . HIS A 1 145 ? -7.090 5.253 27.472 1.00 84.81 145 HIS A N 1
ATOM 1256 C CA . HIS A 1 145 ? -6.613 6.537 27.978 1.00 84.81 145 HIS A CA 1
ATOM 1257 C C . HIS A 1 145 ? -5.726 7.290 26.973 1.00 84.81 145 HIS A C 1
ATOM 1259 O O . HIS A 1 145 ? -5.618 8.508 27.076 1.00 84.81 145 HIS A O 1
ATOM 1265 N N . PHE A 1 146 ? -5.123 6.599 25.997 1.00 80.69 146 PHE A N 1
ATOM 1266 C CA . PHE A 1 146 ? -4.502 7.251 24.842 1.00 80.69 146 PHE A CA 1
ATOM 1267 C C . PHE A 1 146 ? -5.578 7.740 23.868 1.00 80.69 146 PHE A C 1
ATOM 1269 O O . PHE A 1 146 ? -5.472 8.838 23.324 1.00 80.69 146 PHE A O 1
ATOM 1276 N N . GLY A 1 147 ? -6.629 6.938 23.668 1.00 75.19 147 GLY A N 1
ATOM 1277 C CA . GLY A 1 147 ? -7.672 7.211 22.685 1.00 75.19 147 GLY A CA 1
ATOM 1278 C C . GLY A 1 147 ? -7.117 7.309 21.259 1.00 75.19 147 GLY A C 1
ATOM 1279 O O . GLY A 1 147 ? -5.999 6.882 20.970 1.00 75.19 147 GLY A O 1
ATOM 1280 N N . LEU A 1 148 ? -7.907 7.894 20.357 1.00 79.50 148 LEU A N 1
ATOM 1281 C CA . LEU A 1 148 ? -7.517 8.115 18.961 1.00 79.50 148 LEU A CA 1
ATOM 1282 C C . LEU A 1 148 ? -7.063 9.555 18.686 1.00 79.50 148 LEU A C 1
ATOM 1284 O O . LEU A 1 148 ? -6.706 9.870 17.573 1.00 79.50 148 LEU A O 1
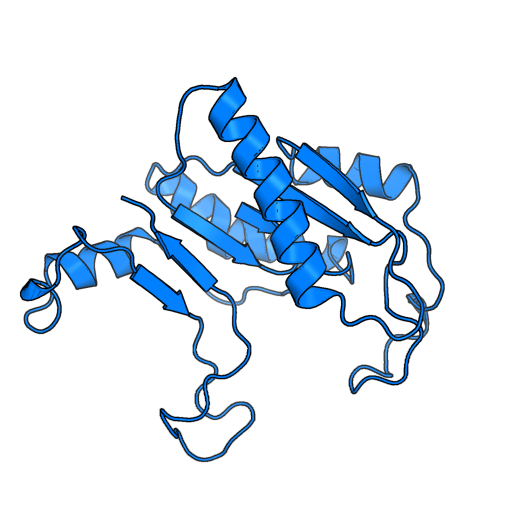ATOM 1288 N N . ASN A 1 149 ? -7.016 10.455 19.666 1.00 71.06 149 ASN A N 1
ATOM 1289 C CA . ASN A 1 149 ? -6.738 11.876 19.392 1.00 71.06 149 ASN A CA 1
ATOM 1290 C C . ASN A 1 149 ? -5.258 12.186 19.088 1.00 71.06 149 ASN A C 1
ATOM 1292 O O . ASN A 1 149 ? -4.895 13.341 18.864 1.00 71.06 149 ASN A O 1
ATOM 1296 N N . TYR A 1 150 ? -4.389 11.174 19.092 1.00 66.00 150 TYR A N 1
ATOM 1297 C CA . TYR A 1 150 ? -2.966 11.312 18.809 1.00 66.00 150 TYR A CA 1
ATOM 1298 C C . TYR A 1 150 ? -2.612 10.660 17.477 1.00 66.00 150 TYR A C 1
ATOM 1300 O O . TYR A 1 150 ? -3.154 9.624 17.099 1.00 66.00 150 TYR A O 1
ATOM 1308 N N . LYS A 1 151 ? -1.621 11.231 16.787 1.00 69.50 151 LYS A N 1
ATOM 1309 C CA . LYS A 1 151 ? -0.988 10.570 15.642 1.00 69.50 151 LYS A CA 1
ATOM 1310 C C . LYS A 1 151 ? -0.335 9.284 16.127 1.00 69.50 151 LYS A C 1
ATOM 1312 O O . LYS A 1 151 ? 0.616 9.337 16.905 1.00 69.50 151 LYS A O 1
ATOM 1317 N N . PHE A 1 152 ? -0.822 8.150 15.644 1.00 69.50 152 PHE A N 1
ATOM 1318 C CA . PHE A 1 152 ? -0.256 6.849 15.962 1.00 69.50 152 PHE A CA 1
ATOM 1319 C C . PHE A 1 152 ? 0.284 6.164 14.707 1.00 69.50 152 PHE A C 1
ATOM 1321 O O . PHE A 1 152 ? -0.198 6.367 13.587 1.00 69.50 152 PHE A O 1
ATOM 1328 N N . TYR A 1 153 ? 1.304 5.338 14.924 1.00 70.81 153 TYR A N 1
ATOM 1329 C CA . TYR A 1 153 ? 1.847 4.439 13.921 1.00 70.81 153 TYR A CA 1
ATOM 1330 C C . TYR A 1 153 ? 1.633 3.012 14.405 1.00 70.81 153 TYR A C 1
ATOM 1332 O O . TYR A 1 153 ? 2.108 2.658 15.483 1.00 70.81 153 TYR A O 1
ATOM 1340 N N . LEU A 1 154 ? 0.938 2.192 13.616 1.00 70.31 154 LEU A N 1
ATOM 1341 C CA . LEU A 1 154 ? 0.908 0.750 13.861 1.00 70.31 154 LEU A CA 1
ATOM 1342 C C . LEU A 1 154 ? 1.930 0.110 12.953 1.00 70.31 154 LEU A C 1
ATOM 1344 O O . LEU A 1 154 ? 1.960 0.371 11.755 1.00 70.31 154 LEU A O 1
ATOM 1348 N N . VAL A 1 155 ? 2.776 -0.722 13.525 1.00 66.50 155 VAL A N 1
ATOM 1349 C CA . VAL A 1 155 ? 3.905 -1.287 12.811 1.00 66.50 155 VAL A CA 1
ATOM 1350 C C . VAL A 1 155 ? 3.838 -2.799 12.954 1.00 66.50 155 VAL A C 1
ATOM 1352 O O . VAL A 1 155 ? 3.699 -3.315 14.063 1.00 66.50 155 VAL A O 1
ATOM 1355 N N . CYS A 1 156 ? 3.898 -3.526 11.837 1.00 58.88 156 CYS A N 1
ATOM 1356 C CA . CYS A 1 156 ? 3.902 -4.986 11.845 1.00 58.88 156 CYS A CA 1
ATOM 1357 C C . CYS A 1 156 ? 5.183 -5.506 12.504 1.00 58.88 156 CYS A C 1
ATOM 1359 O O . CYS A 1 156 ? 6.195 -5.712 11.845 1.00 58.88 156 CYS A O 1
ATOM 1361 N N . HIS A 1 157 ? 5.151 -5.747 13.808 1.00 58.00 157 HIS A N 1
ATOM 1362 C CA . HIS A 1 157 ? 6.341 -6.142 14.539 1.00 58.00 157 HIS A CA 1
ATOM 1363 C C . HIS A 1 157 ? 6.709 -7.611 14.264 1.00 58.00 157 HIS A C 1
ATOM 1365 O O . HIS A 1 157 ? 6.041 -8.538 14.716 1.00 58.00 157 HIS A O 1
ATOM 1371 N N . GLY A 1 158 ? 7.817 -7.844 13.555 1.00 53.81 158 GLY A N 1
ATOM 1372 C CA . GLY A 1 158 ? 8.391 -9.176 13.331 1.00 53.81 158 GLY A CA 1
ATOM 1373 C C . GLY A 1 158 ? 9.182 -9.682 14.537 1.00 53.81 158 GLY A C 1
ATOM 1374 O O . GLY A 1 158 ? 10.350 -10.050 14.387 1.00 53.81 158 GLY A O 1
ATOM 1375 N N . GLN A 1 159 ? 8.578 -9.644 15.730 1.00 56.56 159 GLN A N 1
ATOM 1376 C CA . GLN A 1 159 ? 9.226 -10.095 16.966 1.00 56.56 159 GLN A CA 1
ATOM 1377 C C . GLN A 1 159 ? 9.703 -11.536 16.726 1.00 56.56 159 GLN A C 1
ATOM 1379 O O . GLN A 1 159 ? 8.929 -12.372 16.268 1.00 56.56 159 GLN A O 1
ATOM 1384 N N . PHE A 1 160 ? 10.998 -11.788 16.931 1.00 53.81 160 PHE A N 1
ATOM 1385 C CA . PHE A 1 160 ? 11.661 -13.085 16.724 1.00 53.81 160 PHE A CA 1
ATOM 1386 C C . PHE A 1 160 ? 11.995 -13.524 15.286 1.00 53.81 160 PHE A C 1
ATOM 1388 O O . PHE A 1 160 ? 12.580 -14.590 15.108 1.00 53.81 160 PHE A O 1
ATOM 1395 N N . LYS A 1 161 ? 11.725 -12.720 14.243 1.00 51.59 161 LYS A N 1
ATOM 1396 C CA . LYS A 1 161 ? 12.048 -13.125 12.853 1.00 51.59 161 LYS A CA 1
ATOM 1397 C C . LYS A 1 161 ? 13.538 -12.994 12.493 1.00 51.59 161 LYS A C 1
ATOM 1399 O O . LYS A 1 161 ? 14.045 -13.769 11.690 1.00 51.59 161 LYS A O 1
ATOM 1404 N N . ARG A 1 162 ? 14.232 -11.997 13.057 1.00 53.00 162 ARG A N 1
ATOM 1405 C CA . ARG A 1 162 ? 15.666 -11.715 12.809 1.00 53.00 162 ARG A CA 1
ATOM 1406 C C . ARG A 1 162 ? 16.519 -11.759 14.078 1.00 53.00 162 ARG A C 1
ATOM 1408 O O . ARG A 1 162 ? 17.698 -12.087 13.999 1.00 53.00 162 ARG A O 1
ATOM 1415 N N . LEU A 1 163 ? 15.941 -11.414 15.226 1.00 57.38 163 LEU A N 1
ATOM 1416 C CA . LEU A 1 163 ? 16.615 -11.414 16.522 1.00 57.38 163 LEU A CA 1
ATOM 1417 C C . LEU A 1 163 ? 15.894 -12.391 17.451 1.00 57.38 163 LEU A C 1
ATOM 1419 O O . LEU A 1 163 ? 14.681 -12.271 17.570 1.00 57.38 163 LEU A O 1
ATOM 1423 N N . PRO A 1 164 ? 16.593 -13.309 18.138 1.00 63.91 164 PRO A N 1
ATOM 1424 C CA . PRO A 1 164 ? 15.967 -14.240 19.081 1.00 63.91 164 PRO A CA 1
ATOM 1425 C C . PRO A 1 164 ? 15.450 -13.551 20.357 1.00 63.91 164 PRO A C 1
ATOM 1427 O O . PRO A 1 164 ? 14.796 -14.186 21.175 1.00 63.91 164 PRO A O 1
ATOM 1430 N N . VAL A 1 165 ? 15.738 -12.259 20.532 1.00 62.94 165 VAL A N 1
ATOM 1431 C CA . VAL A 1 165 ? 15.354 -11.448 21.690 1.00 62.94 165 VAL A CA 1
ATOM 1432 C C . VAL A 1 165 ? 14.614 -10.205 21.205 1.00 62.94 165 VAL A C 1
ATOM 1434 O O . VAL A 1 165 ? 15.026 -9.569 20.234 1.00 62.94 165 VAL A O 1
ATOM 1437 N N . ALA A 1 166 ? 13.526 -9.856 21.891 1.00 64.69 166 ALA A N 1
ATOM 1438 C CA . ALA A 1 166 ? 12.829 -8.593 21.697 1.00 64.69 166 ALA A CA 1
ATOM 1439 C C . ALA A 1 166 ? 13.568 -7.482 22.465 1.00 64.69 166 ALA A C 1
ATOM 1441 O O . ALA A 1 166 ? 13.515 -7.445 23.692 1.00 64.69 166 ALA A O 1
ATOM 1442 N N . ASP A 1 167 ? 14.270 -6.597 21.752 1.00 60.69 167 ASP A N 1
ATOM 1443 C CA . ASP A 1 167 ? 14.927 -5.417 22.328 1.00 60.69 167 ASP A CA 1
ATOM 1444 C C . ASP A 1 167 ? 14.236 -4.141 21.814 1.00 60.69 167 ASP A C 1
ATOM 1446 O O . ASP A 1 167 ? 14.301 -3.866 20.612 1.00 60.69 167 ASP A O 1
ATOM 1450 N N . PRO A 1 168 ? 13.592 -3.339 22.684 1.00 57.22 168 PRO A N 1
ATOM 1451 C CA . PRO A 1 168 ? 12.862 -2.138 22.274 1.00 57.22 168 PRO A CA 1
ATOM 1452 C C . PRO A 1 168 ? 13.760 -1.028 21.701 1.00 57.22 168 PRO A C 1
ATOM 1454 O O . PRO A 1 168 ? 13.249 -0.057 21.150 1.00 57.22 168 PRO A O 1
ATOM 1457 N N . ARG A 1 169 ? 15.092 -1.151 21.795 1.00 55.28 169 ARG A N 1
ATOM 1458 C CA . ARG A 1 169 ? 16.052 -0.239 21.145 1.00 55.28 169 ARG A CA 1
ATOM 1459 C C . ARG A 1 169 ? 16.279 -0.574 19.667 1.00 55.28 169 ARG A C 1
ATOM 1461 O O . ARG A 1 169 ? 16.886 0.220 18.955 1.00 55.28 169 ARG A O 1
ATOM 1468 N N . TYR A 1 170 ? 15.816 -1.737 19.204 1.00 46.84 170 TYR A N 1
ATOM 1469 C CA . TYR A 1 170 ? 16.002 -2.244 17.844 1.00 46.84 170 TYR A CA 1
ATOM 1470 C C . TYR A 1 170 ? 14.643 -2.390 17.138 1.00 46.84 170 TYR A C 1
ATOM 1472 O O . TYR A 1 170 ? 14.036 -3.461 17.119 1.00 46.84 170 TYR A O 1
ATOM 1480 N N . PHE A 1 171 ? 14.151 -1.307 16.529 1.00 49.66 171 PHE A N 1
ATOM 1481 C CA . PHE A 1 171 ? 12.945 -1.354 15.695 1.00 49.66 171 PHE A CA 1
ATOM 1482 C C . PHE A 1 171 ? 13.253 -2.055 14.360 1.00 49.66 171 PHE A C 1
ATOM 1484 O O . PHE A 1 171 ? 14.120 -1.625 13.601 1.00 49.66 171 PHE A O 1
ATOM 1491 N N . LEU A 1 172 ? 12.571 -3.170 14.086 1.00 48.56 172 LEU A N 1
ATOM 1492 C CA . LEU A 1 172 ? 12.747 -3.967 12.866 1.00 48.56 172 LEU A CA 1
ATOM 1493 C C . LEU A 1 172 ? 11.971 -3.374 11.676 1.00 48.56 172 LEU A C 1
ATOM 1495 O O . LEU A 1 172 ? 10.870 -2.855 11.846 1.00 48.56 172 LEU A O 1
ATOM 1499 N N . GLU A 1 173 ? 12.510 -3.522 10.459 1.00 46.09 173 GLU A N 1
ATOM 1500 C CA . GLU A 1 173 ? 11.832 -3.174 9.199 1.00 46.09 173 GLU A CA 1
ATOM 1501 C C . GLU A 1 173 ? 10.468 -3.868 9.095 1.00 46.09 173 GLU A C 1
ATOM 1503 O O . GLU A 1 173 ? 10.361 -5.091 9.231 1.00 46.09 173 GLU A O 1
ATOM 1508 N N . SER A 1 174 ? 9.408 -3.095 8.880 1.00 48.84 174 SER A N 1
ATOM 1509 C CA . SER A 1 174 ? 8.040 -3.598 8.989 1.00 48.84 174 SER A CA 1
ATOM 1510 C C . SER A 1 174 ? 7.036 -2.724 8.237 1.00 48.84 174 SER A C 1
ATOM 1512 O O . SER A 1 174 ? 7.312 -1.567 7.925 1.00 48.84 174 SER A O 1
ATOM 1514 N N . LEU A 1 175 ? 5.883 -3.305 7.872 1.00 51.09 175 LEU A N 1
ATOM 1515 C CA . LEU A 1 175 ? 4.767 -2.552 7.292 1.00 51.09 175 LEU A CA 1
ATOM 1516 C C . LEU A 1 175 ? 4.229 -1.559 8.325 1.00 51.09 175 LEU A C 1
ATOM 1518 O O . LEU A 1 175 ? 4.053 -1.930 9.484 1.00 51.09 175 LEU A O 1
ATOM 1522 N N . CYS A 1 176 ? 3.915 -0.342 7.885 1.00 52.00 176 CYS A N 1
ATOM 1523 C CA . CYS A 1 176 ? 3.458 0.733 8.758 1.00 52.00 176 CYS A CA 1
ATOM 1524 C C . CYS A 1 176 ? 2.061 1.217 8.351 1.00 52.00 176 CYS A C 1
ATOM 1526 O O . CYS A 1 176 ? 1.813 1.520 7.183 1.00 52.00 176 CYS A O 1
ATOM 1528 N N . PHE A 1 177 ? 1.176 1.364 9.330 1.00 55.38 177 PHE A N 1
ATOM 1529 C CA . PHE A 1 177 ? 0.031 2.263 9.298 1.00 55.38 177 PHE A CA 1
ATOM 1530 C C . PHE A 1 177 ? 0.462 3.605 9.860 1.00 55.38 177 PHE A C 1
ATOM 1532 O O . PHE A 1 177 ? 1.169 3.659 10.865 1.00 55.38 177 PHE A O 1
ATOM 1539 N N . PHE A 1 178 ? -0.024 4.678 9.264 1.00 50.16 178 PHE A N 1
ATOM 1540 C CA . PHE A 1 178 ? 0.016 6.000 9.853 1.00 50.16 178 PHE A CA 1
ATOM 1541 C C . PHE A 1 178 ? -1.394 6.553 9.911 1.00 50.16 178 PHE A C 1
ATOM 1543 O O . PHE A 1 178 ? -2.053 6.638 8.877 1.00 50.16 178 PHE A O 1
ATOM 1550 N N . CYS A 1 179 ? -1.837 6.937 11.100 1.00 48.38 179 CYS A N 1
ATOM 1551 C CA . CYS A 1 179 ? -3.067 7.687 11.261 1.00 48.38 179 CYS A CA 1
ATOM 1552 C C . CYS A 1 179 ? -2.750 9.165 11.451 1.00 48.38 179 CYS A C 1
ATOM 1554 O O . CYS A 1 179 ? -1.865 9.528 12.237 1.00 48.38 179 CYS A O 1
ATOM 1556 N N . LYS A 1 180 ? -3.457 10.015 10.710 1.00 50.16 180 LYS A N 1
ATOM 1557 C CA . LYS A 1 180 ? -3.343 11.463 10.833 1.00 50.16 180 LYS A CA 1
ATOM 1558 C C . LYS A 1 180 ? -4.733 12.011 11.139 1.00 50.16 180 LYS A C 1
ATOM 1560 O O . LYS A 1 180 ? -5.532 12.169 10.228 1.00 50.16 180 LYS A O 1
ATOM 1565 N N . PHE A 1 181 ? -4.980 12.287 12.414 1.00 46.03 181 PHE A N 1
ATOM 1566 C CA . PHE A 1 181 ? -6.003 13.246 12.821 1.00 46.03 181 PHE A CA 1
ATOM 1567 C C . PHE A 1 181 ? -5.430 14.662 12.688 1.00 46.03 181 PHE A C 1
ATOM 1569 O O . PHE A 1 181 ? -4.203 14.837 12.939 1.00 46.03 181 PHE A O 1
#

Radius of gyration: 17.51 Å; chains: 1; bounding box: 41×35×50 Å

Organism: Campylobacter upsaliensis (NCBI:txid28080)

Sequence (181 aa):
MQFYGHLRTYEKTYKSLFKHIIKINEADGWEVDFFIYTYDKFEHNTKTWHHHNSNLKNRFVLKSDEENLQRIFRPKALNIGHLEENEHGMLKSIEEGNKLRQAYEKEQGFKYDLIFYTRPDLIYVSDLRINTYLDIYQNHPEFKHFGLNYKFYLVCHGQFK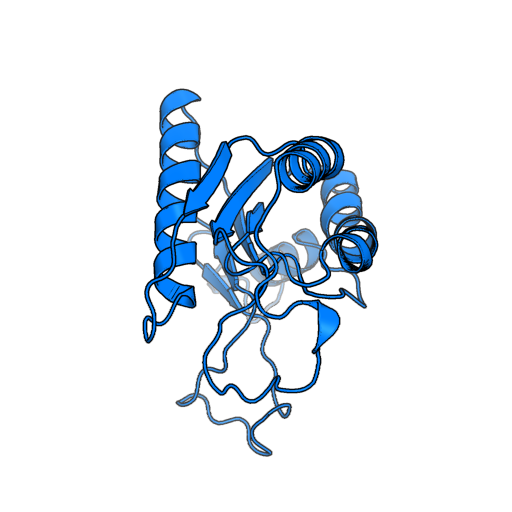RLPVADPRYFLESLCFFCKF

Foldseek 3Di:
DEAFEALACLVVAVVQCCVAEVVQQVVVVDDDAYQDEYEQARDAQDDDPPPPCPPRPPDGDDPVNVVVCCVRRVHPYYDYHHDDHPDDRGVVRVVVSVVSQVVVCVVVVHDDQKDWYDHSNDHHDHHDHPVVVLCCLCPPPVRNVVHPPDWDKDWPAPQCPPDVDDDPVDGDDTIIMTGDD

pLDDT: mean 83.34, std 16.26, range [46.03, 98.38]